Protein AF-A0A5B8NR93-F1 (afdb_monomer_l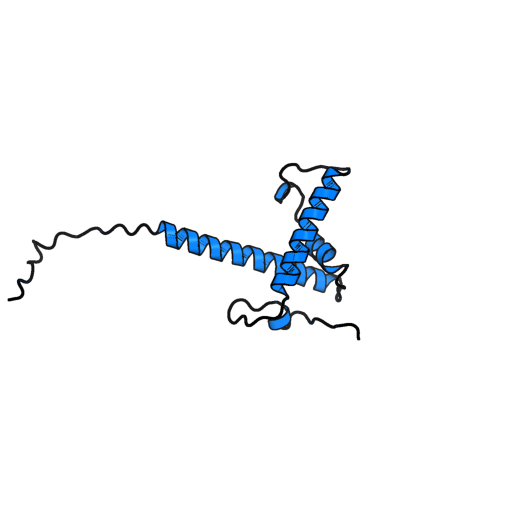ite)

Radius of gyration: 24.23 Å; chains: 1; bounding box: 68×40×63 Å

pLDDT: mean 89.3, std 13.23, range [39.0, 98.44]

Foldseek 3Di:
DDPDQDPVRPDPPPDDDPCVVVVVVVVVVVVVVVVQVLLLVLQLVLCVVVVDDDLVCRLVSSVVSSPDALVVPPPDDDPDDPRNVVSVVVNSVVSSVVVCVLPPDDDPPDPHGCVRVVSDDDDDDD

Secondary structure (DSSP, 8-state):
------TTT---------THHHHHHHHHHHHHHHHHHHHHHHHHHHHHHHS---HHHHHHHHHHHHT--GGGT-SS--SSHHHHHHHHHHHHHHHHHHHHHHHS----SSS--TTTTTS-------

Organism: NCBI:txid522448

Sequence (126 aa):
MNSKLSPQDATKVLSFTDNRQDASLQAGHFNDFVQTSFLRGGLNQALREKQTLTHSELAQAVVKQMGITQDHYAKQPAEYGAGKKRNERAFRDLIEYRLYEDLRRGWRIMQPNLEQCGLLSIVYEG

Structure (mmCIF, N/CA/C/O backbone):
data_AF-A0A5B8NR93-F1
#
_entry.id   AF-A0A5B8NR93-F1
#
loop_
_atom_site.group_PDB
_atom_site.id
_atom_site.type_symbol
_atom_site.label_atom_id
_atom_site.label_alt_id
_atom_site.label_comp_id
_atom_site.label_asym_id
_atom_site.label_entity_id
_atom_site.label_seq_id
_atom_site.pdbx_PDB_ins_code
_atom_site.Cartn_x
_atom_site.Cartn_y
_atom_site.Cartn_z
_atom_site.occupancy
_atom_site.B_iso_or_equiv
_atom_site.auth_seq_id
_atom_site.auth_comp_id
_atom_site.auth_asym_id
_atom_site.auth_atom_id
_atom_site.pdbx_PDB_model_num
ATOM 1 N N . MET A 1 1 ? 39.518 -18.397 -47.712 1.00 39.00 1 MET A N 1
ATOM 2 C CA . MET A 1 1 ? 40.769 -17.954 -47.060 1.00 39.00 1 MET A CA 1
ATOM 3 C C . MET A 1 1 ? 40.405 -16.896 -46.036 1.00 39.00 1 MET A C 1
ATOM 5 O O . MET A 1 1 ? 39.997 -15.811 -46.419 1.00 39.00 1 MET A O 1
ATOM 9 N N . ASN A 1 2 ? 40.464 -17.251 -44.751 1.00 45.34 2 ASN A N 1
ATOM 10 C CA . ASN A 1 2 ? 40.194 -16.337 -43.643 1.00 45.34 2 ASN A CA 1
ATOM 11 C C . ASN A 1 2 ? 41.368 -15.364 -43.506 1.00 45.34 2 ASN A C 1
ATOM 13 O O . ASN A 1 2 ? 42.414 -15.743 -42.976 1.00 45.34 2 ASN A O 1
ATOM 17 N N . SER A 1 3 ? 41.213 -14.128 -43.979 1.00 50.31 3 SER A N 1
ATOM 18 C CA . SER A 1 3 ? 42.155 -13.059 -43.660 1.00 50.31 3 SER A CA 1
ATOM 19 C C . SER A 1 3 ? 41.963 -12.677 -42.193 1.00 50.31 3 SER A C 1
ATOM 21 O O . SER A 1 3 ? 41.057 -11.920 -41.843 1.00 50.31 3 SER A O 1
ATOM 23 N N . LYS A 1 4 ? 42.789 -13.255 -41.315 1.00 57.91 4 LYS A N 1
ATOM 24 C CA . LYS A 1 4 ? 42.953 -12.768 -39.945 1.00 57.91 4 LYS A CA 1
ATOM 25 C C . LYS A 1 4 ? 43.401 -11.307 -40.031 1.00 57.91 4 LYS A C 1
ATOM 27 O O . LYS A 1 4 ? 44.491 -11.040 -40.529 1.00 57.91 4 LYS A O 1
ATOM 32 N N . LEU A 1 5 ? 42.548 -10.391 -39.576 1.00 59.28 5 LEU A N 1
ATOM 33 C CA . LEU A 1 5 ? 42.909 -8.992 -39.349 1.00 59.28 5 LEU A CA 1
ATOM 34 C C . LEU A 1 5 ? 44.141 -8.953 -38.435 1.00 59.28 5 LEU A C 1
ATOM 36 O O . LEU A 1 5 ? 44.179 -9.661 -37.422 1.00 59.28 5 LEU A O 1
ATOM 40 N N . SER A 1 6 ? 45.162 -8.179 -38.808 1.00 57.59 6 SER A N 1
ATOM 41 C CA . SER A 1 6 ? 46.325 -7.988 -37.945 1.00 57.59 6 SER A CA 1
ATOM 42 C C . SER A 1 6 ? 45.885 -7.230 -36.679 1.00 57.59 6 SER A C 1
ATOM 44 O O . SER A 1 6 ? 44.956 -6.423 -36.749 1.00 57.59 6 SER A O 1
ATOM 46 N N . PRO A 1 7 ? 46.518 -7.435 -35.507 1.00 59.12 7 PRO A N 1
ATOM 47 C CA . PRO A 1 7 ? 46.180 -6.687 -34.290 1.00 59.12 7 PRO A CA 1
ATOM 48 C C . PRO A 1 7 ? 46.287 -5.160 -34.446 1.00 59.12 7 PRO A C 1
ATOM 50 O O . PRO A 1 7 ? 45.735 -4.427 -33.633 1.00 59.12 7 PRO A O 1
ATOM 53 N N . GLN A 1 8 ? 46.995 -4.695 -35.482 1.00 61.69 8 GLN A N 1
ATOM 54 C CA . GLN A 1 8 ? 47.181 -3.284 -35.817 1.00 61.69 8 GLN A CA 1
ATOM 55 C C . GLN A 1 8 ? 46.017 -2.728 -36.665 1.00 61.69 8 GLN A C 1
ATOM 57 O O . GLN A 1 8 ? 45.770 -1.527 -36.627 1.00 61.69 8 GLN A O 1
ATOM 62 N N . ASP A 1 9 ? 45.252 -3.599 -37.340 1.00 58.44 9 ASP A N 1
ATOM 63 C CA . ASP A 1 9 ? 44.087 -3.254 -38.177 1.00 58.44 9 ASP A CA 1
ATOM 64 C C . ASP A 1 9 ? 42.741 -3.484 -37.463 1.00 58.44 9 ASP A C 1
ATOM 66 O O . ASP A 1 9 ? 41.673 -3.181 -37.998 1.00 58.44 9 ASP A O 1
ATOM 70 N N . ALA A 1 10 ? 42.763 -4.028 -36.242 1.00 65.00 10 ALA A N 1
ATOM 71 C CA . ALA A 1 10 ? 41.576 -4.183 -35.412 1.00 65.00 10 ALA A CA 1
ATOM 72 C C . ALA A 1 10 ? 41.168 -2.822 -34.823 1.00 65.00 10 ALA A C 1
ATOM 74 O O . ALA A 1 10 ? 41.517 -2.472 -33.694 1.00 65.00 10 ALA A O 1
ATOM 75 N N . THR A 1 11 ? 40.416 -2.033 -35.593 1.00 64.69 11 THR A N 1
ATOM 76 C CA . THR A 1 11 ? 39.762 -0.824 -35.085 1.00 64.69 11 THR A CA 1
ATOM 77 C C . THR A 1 11 ? 38.876 -1.219 -33.901 1.00 64.69 11 THR A C 1
ATOM 79 O O . THR A 1 11 ? 37.932 -1.992 -34.063 1.00 64.69 11 THR A O 1
ATOM 82 N N . LYS A 1 12 ? 39.182 -0.729 -32.691 1.00 65.12 12 LYS A N 1
ATOM 83 C CA . LYS A 1 12 ? 38.315 -0.918 -31.519 1.00 65.12 12 LYS A CA 1
ATOM 84 C C . LYS A 1 12 ? 36.963 -0.275 -31.824 1.00 65.12 12 LYS A C 1
ATOM 86 O O . LYS A 1 12 ? 36.826 0.943 -31.751 1.00 65.12 12 LYS A O 1
ATOM 91 N N . VAL A 1 13 ? 35.974 -1.088 -32.181 1.00 67.62 13 VAL A N 1
ATOM 92 C CA . VAL A 1 13 ? 34.590 -0.637 -32.323 1.00 67.62 13 VAL A CA 1
ATOM 93 C C . VAL A 1 13 ? 34.066 -0.366 -30.917 1.00 67.62 13 VAL A C 1
ATOM 95 O O . VAL A 1 13 ? 33.787 -1.286 -30.150 1.00 67.62 13 VAL A O 1
ATOM 98 N N . LEU A 1 14 ? 33.993 0.912 -30.556 1.00 63.44 14 LEU A N 1
ATOM 99 C CA . LEU A 1 14 ? 33.378 1.365 -29.317 1.00 63.44 14 LEU A CA 1
ATOM 100 C C . LEU A 1 14 ? 31.858 1.342 -29.514 1.00 63.44 14 LEU A C 1
ATOM 102 O O . LEU A 1 14 ? 31.280 2.268 -30.077 1.00 63.44 14 LEU A O 1
ATOM 106 N N . SER A 1 15 ? 31.219 0.247 -29.108 1.00 65.94 15 SER A N 1
ATOM 107 C CA . SER A 1 15 ? 29.761 0.134 -29.122 1.00 65.94 15 SER A CA 1
ATOM 108 C C . SER A 1 15 ? 29.195 0.749 -27.846 1.00 65.94 15 SER A C 1
ATOM 110 O O . SER A 1 15 ? 29.388 0.209 -26.758 1.00 65.94 15 SER A O 1
ATOM 112 N N . PHE A 1 16 ? 28.487 1.868 -27.972 1.00 65.75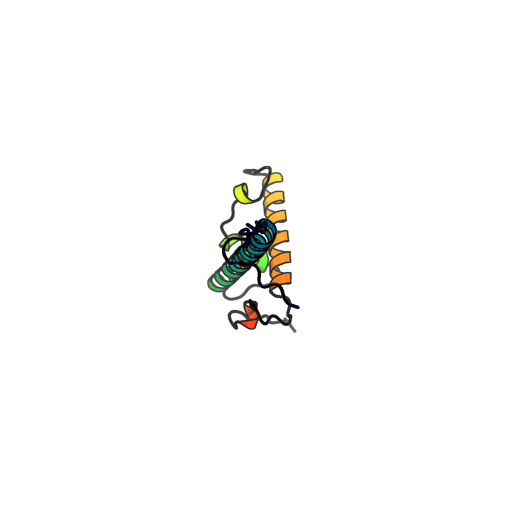 16 PHE A N 1
ATOM 113 C CA . PHE A 1 16 ? 27.680 2.417 -26.887 1.00 65.75 16 PHE A CA 1
ATOM 114 C C . PHE A 1 16 ? 26.317 1.727 -26.907 1.00 65.75 16 PHE A C 1
ATOM 116 O O . PHE A 1 16 ? 25.488 2.001 -27.771 1.00 65.75 16 PHE A O 1
ATOM 123 N N . THR A 1 17 ? 26.083 0.808 -25.975 1.00 65.81 17 THR A N 1
ATOM 124 C CA . THR A 1 17 ? 24.731 0.308 -25.717 1.00 65.81 17 THR A CA 1
ATOM 125 C C . THR A 1 17 ? 24.008 1.343 -24.860 1.00 65.81 17 THR A C 1
ATOM 127 O O . THR A 1 17 ? 24.454 1.631 -23.747 1.00 65.81 17 THR A O 1
ATOM 130 N N . ASP A 1 18 ? 22.920 1.926 -25.368 1.00 70.75 18 ASP A N 1
ATOM 131 C CA . ASP A 1 18 ? 22.050 2.791 -24.568 1.00 70.75 18 ASP A CA 1
ATOM 132 C C . ASP A 1 18 ? 21.340 1.938 -23.503 1.00 70.75 18 ASP A C 1
ATOM 134 O O . ASP A 1 18 ? 20.277 1.363 -23.729 1.00 70.75 18 ASP A O 1
ATOM 138 N N . ASN A 1 19 ? 21.961 1.846 -22.326 1.00 74.62 19 ASN A N 1
ATOM 139 C CA . ASN A 1 19 ? 21.476 1.083 -21.176 1.00 74.62 19 ASN A CA 1
ATOM 140 C C . ASN A 1 19 ? 20.254 1.743 -20.497 1.00 74.62 19 ASN A C 1
ATOM 142 O O . ASN A 1 19 ? 19.826 1.328 -19.420 1.00 74.62 19 ASN A O 1
ATOM 146 N N . ARG A 1 20 ? 19.694 2.817 -21.076 1.00 83.75 20 ARG A N 1
ATOM 147 C CA . ARG A 1 20 ? 18.576 3.568 -20.492 1.00 83.75 20 ARG A CA 1
ATOM 148 C C . ARG A 1 20 ? 17.280 2.767 -20.475 1.00 83.75 20 ARG A C 1
ATOM 150 O O . ARG A 1 20 ? 16.472 2.977 -19.572 1.00 83.75 20 ARG A O 1
ATOM 157 N N . GLN A 1 21 ? 17.065 1.865 -21.434 1.00 84.62 21 GLN A N 1
ATOM 158 C CA . GLN A 1 21 ? 15.871 1.011 -21.457 1.00 84.62 21 GLN A CA 1
ATOM 159 C C . GLN A 1 21 ? 15.891 -0.001 -20.310 1.00 84.62 21 GLN A C 1
ATOM 161 O O . GLN A 1 21 ? 14.936 -0.053 -19.535 1.00 84.62 21 GLN A O 1
ATOM 166 N N . ASP A 1 22 ? 17.006 -0.707 -20.136 1.00 88.50 22 ASP A N 1
ATOM 167 C CA . ASP A 1 22 ? 17.181 -1.654 -19.035 1.00 88.50 22 ASP A CA 1
ATOM 168 C C . ASP A 1 22 ? 17.152 -0.941 -17.681 1.00 88.50 22 ASP A C 1
ATOM 170 O O . ASP A 1 22 ? 16.468 -1.387 -16.764 1.00 88.50 22 ASP A O 1
ATOM 174 N N . ALA A 1 23 ? 17.798 0.224 -17.561 1.00 85.44 23 ALA A N 1
ATOM 175 C CA . ALA A 1 23 ? 17.723 1.037 -16.348 1.00 85.44 23 ALA A CA 1
ATOM 176 C C . ALA A 1 23 ? 16.282 1.472 -16.026 1.00 85.44 23 ALA A C 1
ATOM 178 O O . ALA A 1 23 ? 15.875 1.445 -14.865 1.00 85.44 23 ALA A O 1
ATOM 179 N N . SER A 1 24 ? 15.494 1.840 -17.042 1.00 90.12 24 SER A N 1
ATOM 180 C CA . SER A 1 24 ? 14.088 2.231 -16.863 1.00 90.12 24 SER A CA 1
ATOM 181 C C . SER A 1 24 ? 13.218 1.040 -16.450 1.00 90.12 24 SER A C 1
ATOM 183 O O . SER A 1 24 ? 12.360 1.186 -15.581 1.00 90.12 24 SER A O 1
ATOM 185 N N . LEU A 1 25 ? 13.467 -0.145 -17.021 1.00 90.31 25 LEU A N 1
ATOM 186 C CA . LEU A 1 25 ? 12.790 -1.387 -16.646 1.00 90.31 25 LEU A CA 1
ATOM 187 C C . LEU A 1 25 ? 13.121 -1.787 -15.201 1.00 90.31 25 LEU A C 1
ATOM 189 O O . LEU A 1 25 ? 12.219 -2.077 -14.417 1.00 90.31 25 LEU A O 1
ATOM 193 N N . GLN A 1 26 ? 14.400 -1.729 -14.820 1.00 92.38 26 GLN A N 1
ATOM 194 C CA . GLN A 1 26 ? 14.845 -2.014 -13.454 1.00 92.38 26 GLN A CA 1
ATOM 195 C C . GLN A 1 26 ? 14.273 -1.015 -12.442 1.00 92.38 26 GLN A C 1
ATOM 197 O O . GLN A 1 26 ? 13.833 -1.416 -11.366 1.00 92.38 26 GLN A O 1
ATOM 202 N N . ALA A 1 27 ? 14.210 0.273 -12.792 1.00 92.94 27 ALA A N 1
ATOM 203 C CA . ALA A 1 27 ? 13.559 1.281 -11.959 1.00 92.94 27 ALA A CA 1
ATOM 204 C C . ALA A 1 27 ? 12.058 0.995 -11.781 1.00 92.94 27 ALA A C 1
ATOM 206 O O . ALA A 1 27 ? 11.534 1.145 -10.678 1.00 92.94 27 ALA A O 1
ATOM 207 N N . GLY A 1 28 ? 11.379 0.533 -12.836 1.00 94.00 28 GLY A N 1
ATOM 208 C CA . GLY A 1 28 ? 9.995 0.060 -12.762 1.00 94.00 28 GLY A CA 1
ATOM 209 C C . GLY A 1 28 ? 9.836 -1.088 -11.766 1.00 94.00 28 GLY A C 1
ATOM 210 O O . GLY A 1 28 ? 9.078 -0.968 -10.807 1.00 94.00 28 GLY A O 1
ATOM 211 N N . HIS A 1 29 ? 10.632 -2.149 -11.918 1.00 92.38 29 HIS A N 1
ATOM 212 C CA . HIS A 1 29 ? 10.609 -3.297 -11.006 1.00 92.38 29 HIS A CA 1
ATOM 213 C C . HIS A 1 29 ? 10.902 -2.919 -9.552 1.00 92.38 29 HIS A C 1
ATOM 215 O O . HIS A 1 29 ? 10.268 -3.436 -8.631 1.00 92.38 29 HIS A O 1
ATOM 221 N N . PHE A 1 30 ? 11.846 -2.006 -9.332 1.00 93.62 30 PHE A N 1
ATOM 222 C CA . PHE A 1 30 ? 12.151 -1.513 -7.998 1.00 93.62 30 PHE A CA 1
ATOM 223 C C . PHE A 1 30 ? 10.970 -0.745 -7.390 1.00 93.62 30 PHE A C 1
ATOM 225 O O . PHE A 1 30 ? 10.610 -0.988 -6.238 1.00 93.62 30 PHE A O 1
ATOM 232 N N . ASN A 1 31 ? 10.324 0.133 -8.160 1.00 94.44 31 ASN A N 1
ATOM 233 C CA . ASN A 1 31 ? 9.148 0.869 -7.698 1.00 94.44 31 ASN A CA 1
ATOM 234 C C . ASN A 1 31 ? 7.990 -0.073 -7.349 1.00 94.44 31 ASN A C 1
ATOM 236 O O . ASN A 1 31 ? 7.376 0.091 -6.294 1.00 94.44 31 ASN A O 1
ATOM 240 N N . ASP A 1 32 ? 7.734 -1.086 -8.177 1.00 92.88 32 ASP A N 1
ATOM 241 C CA . ASP A 1 32 ? 6.700 -2.093 -7.917 1.00 92.88 32 ASP A CA 1
ATOM 242 C C . ASP A 1 32 ? 6.993 -2.880 -6.634 1.00 92.88 32 ASP A C 1
ATOM 244 O O . ASP A 1 32 ? 6.099 -3.115 -5.812 1.00 92.88 32 ASP A O 1
ATOM 248 N N . PHE A 1 33 ? 8.263 -3.238 -6.414 1.00 94.06 33 PHE A N 1
ATOM 249 C CA . PHE A 1 33 ? 8.700 -3.896 -5.188 1.00 94.06 33 PHE A CA 1
ATOM 250 C C . PHE A 1 33 ? 8.486 -3.014 -3.954 1.00 94.06 33 PHE A C 1
ATOM 252 O O . PHE A 1 33 ? 7.960 -3.498 -2.949 1.00 94.06 33 PHE A O 1
ATOM 259 N N . VAL A 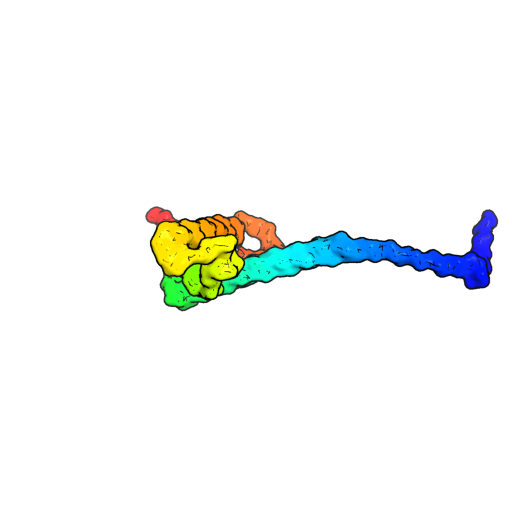1 34 ? 8.858 -1.732 -4.019 1.00 95.44 34 VAL A N 1
ATOM 260 C CA . VAL A 1 34 ? 8.666 -0.782 -2.914 1.00 95.44 34 VAL A CA 1
ATOM 261 C C . VAL A 1 34 ? 7.179 -0.613 -2.609 1.00 95.44 34 VAL A C 1
ATOM 263 O O . VAL A 1 34 ? 6.784 -0.730 -1.450 1.00 95.44 34 VAL A O 1
ATOM 266 N N . GLN A 1 35 ? 6.343 -0.409 -3.631 1.00 94.88 35 GLN A N 1
ATOM 267 C CA . GLN A 1 35 ? 4.896 -0.250 -3.462 1.00 94.88 35 GLN A CA 1
ATOM 268 C C . GLN A 1 35 ? 4.261 -1.493 -2.831 1.00 94.88 35 GLN A C 1
ATOM 270 O O . GLN A 1 35 ? 3.538 -1.384 -1.840 1.00 94.88 35 GLN A O 1
ATOM 275 N N . THR A 1 36 ? 4.576 -2.678 -3.356 1.00 95.50 36 THR A N 1
ATOM 276 C CA . THR A 1 36 ? 4.038 -3.950 -2.853 1.00 95.50 36 THR A CA 1
ATOM 277 C C . THR A 1 36 ? 4.503 -4.228 -1.425 1.00 95.50 36 THR A C 1
ATOM 279 O O . THR A 1 36 ? 3.704 -4.608 -0.567 1.00 95.50 36 THR A O 1
ATOM 282 N N . SER A 1 37 ? 5.785 -4.000 -1.132 1.00 95.94 37 SER A N 1
ATOM 283 C CA . SER A 1 37 ? 6.343 -4.197 0.210 1.00 95.94 37 SER A CA 1
ATOM 284 C C . SER A 1 37 ? 5.729 -3.236 1.222 1.00 95.94 37 SER A C 1
ATOM 286 O O . SER A 1 37 ? 5.417 -3.641 2.340 1.00 95.94 37 SER A O 1
ATOM 288 N N . PHE A 1 38 ? 5.503 -1.982 0.830 1.00 97.38 38 PHE A N 1
ATOM 289 C CA . PHE A 1 38 ? 4.888 -0.981 1.692 1.00 97.38 38 PHE A CA 1
ATOM 290 C C . PHE A 1 38 ? 3.413 -1.296 1.981 1.00 97.38 38 PHE A C 1
ATOM 292 O O . PHE A 1 38 ? 2.995 -1.263 3.139 1.00 97.38 38 PHE A O 1
ATOM 299 N N . LEU A 1 39 ? 2.648 -1.698 0.959 1.00 98.25 39 LEU A N 1
ATOM 300 C CA . LEU A 1 39 ? 1.259 -2.144 1.102 1.00 98.25 39 LEU A CA 1
ATOM 301 C C . LEU A 1 39 ? 1.144 -3.323 2.080 1.00 98.25 39 LEU A C 1
ATOM 303 O O . LEU A 1 39 ? 0.356 -3.289 3.028 1.00 98.25 39 LEU A O 1
ATOM 307 N N . ARG A 1 40 ? 1.974 -4.352 1.881 1.00 97.94 40 ARG A N 1
ATOM 308 C CA . ARG A 1 40 ? 2.009 -5.545 2.737 1.00 97.94 40 ARG A CA 1
ATOM 309 C C . ARG A 1 40 ? 2.502 -5.229 4.145 1.00 97.94 40 ARG A C 1
ATOM 311 O O . ARG A 1 40 ? 1.971 -5.774 5.107 1.00 97.94 40 ARG A O 1
ATOM 318 N N . GLY A 1 41 ? 3.474 -4.330 4.282 1.00 97.94 41 GLY A N 1
ATOM 319 C CA . GLY A 1 41 ? 3.934 -3.830 5.576 1.00 97.94 41 GLY A CA 1
ATOM 320 C C . GLY A 1 41 ? 2.797 -3.185 6.368 1.00 97.94 41 GLY A C 1
ATOM 321 O O . GLY A 1 41 ? 2.578 -3.551 7.522 1.00 97.94 41 GLY A O 1
ATOM 322 N N . GLY A 1 42 ? 2.021 -2.303 5.728 1.00 98.25 42 GLY A N 1
ATOM 323 C CA . GLY A 1 42 ? 0.836 -1.686 6.327 1.00 98.25 42 GLY A CA 1
ATOM 324 C C . GLY A 1 42 ? -0.226 -2.711 6.737 1.00 98.25 42 GLY A C 1
ATOM 325 O O . GLY A 1 42 ? -0.735 -2.650 7.856 1.00 98.25 42 GLY A O 1
ATOM 326 N N . LEU A 1 43 ? -0.511 -3.697 5.879 1.00 98.44 43 LEU A N 1
ATOM 327 C CA . LEU A 1 43 ? -1.446 -4.784 6.190 1.00 98.44 43 LEU A CA 1
ATOM 328 C C . LEU A 1 43 ? -0.992 -5.625 7.385 1.00 98.44 43 LEU A C 1
ATOM 330 O O . LEU A 1 43 ? -1.761 -5.851 8.318 1.00 98.44 43 LEU A O 1
ATOM 334 N N . ASN A 1 44 ? 0.267 -6.053 7.389 1.00 98.06 44 ASN A N 1
ATOM 335 C CA . ASN A 1 44 ? 0.828 -6.838 8.480 1.00 98.06 44 ASN A CA 1
ATOM 336 C C . ASN A 1 44 ? 0.801 -6.063 9.810 1.00 98.06 44 ASN A C 1
ATOM 338 O O . ASN A 1 44 ? 0.457 -6.633 10.841 1.00 98.06 44 ASN A O 1
ATOM 342 N N . GLN A 1 45 ? 1.105 -4.761 9.803 1.00 98.19 45 GLN A N 1
ATOM 343 C CA . GLN A 1 45 ? 1.011 -3.930 11.010 1.00 98.19 45 GLN A CA 1
ATOM 344 C C . GLN A 1 45 ? -0.438 -3.751 11.480 1.00 98.19 45 GLN A C 1
ATOM 346 O O . GLN A 1 45 ? -0.703 -3.836 12.678 1.00 98.19 45 GLN A O 1
ATOM 351 N N . ALA A 1 46 ? -1.388 -3.576 10.557 1.00 98.25 46 ALA A N 1
ATOM 352 C CA . ALA A 1 46 ? -2.807 -3.465 10.895 1.00 98.25 46 ALA A CA 1
ATOM 353 C C . ALA A 1 46 ? -3.340 -4.753 11.540 1.00 98.25 46 ALA A C 1
ATOM 355 O O . ALA A 1 46 ? -4.059 -4.697 12.538 1.00 98.25 46 ALA A O 1
ATOM 356 N N . LEU A 1 47 ? -2.933 -5.914 11.019 1.00 97.69 47 LEU A N 1
ATOM 357 C CA . LEU A 1 47 ? -3.257 -7.212 11.609 1.00 97.69 47 LEU A CA 1
ATOM 358 C C . LEU A 1 47 ? -2.568 -7.429 12.956 1.00 97.69 47 LEU A C 1
ATOM 360 O O . LEU A 1 47 ? -3.187 -7.969 13.863 1.00 97.69 47 LEU A O 1
ATOM 364 N N . ARG A 1 48 ? -1.329 -6.967 13.143 1.00 97.06 48 ARG A N 1
ATOM 365 C CA . ARG A 1 48 ? -0.668 -7.025 14.456 1.00 97.06 48 ARG A CA 1
ATOM 366 C C . ARG A 1 48 ? -1.407 -6.203 15.515 1.00 97.06 48 ARG A C 1
ATOM 368 O O . ARG A 1 48 ? -1.494 -6.651 16.654 1.00 97.06 48 ARG A O 1
ATOM 375 N N . GLU A 1 49 ? -1.962 -5.046 15.144 1.00 97.31 49 GLU A N 1
ATOM 376 C CA . GLU A 1 49 ? -2.754 -4.197 16.049 1.00 97.31 49 GLU A CA 1
ATOM 377 C C . GLU A 1 49 ? -4.125 -4.816 16.374 1.00 97.31 49 GLU A C 1
ATOM 379 O O . GLU A 1 49 ? -4.493 -4.897 17.543 1.00 97.31 49 GLU A O 1
ATOM 384 N N . LYS A 1 50 ? -4.889 -5.251 15.361 1.00 96.06 50 LYS A N 1
ATOM 385 C CA . LYS A 1 50 ? -6.290 -5.681 15.538 1.00 96.06 50 LYS A CA 1
ATOM 386 C C . LYS A 1 50 ? -6.510 -7.191 15.654 1.00 96.06 50 LYS A C 1
ATOM 388 O O . LYS A 1 50 ? -7.605 -7.598 16.024 1.00 96.06 50 LYS A O 1
ATOM 393 N N . GLN A 1 51 ? -5.511 -8.014 15.338 1.00 95.00 51 GLN A N 1
ATOM 394 C CA . GLN A 1 51 ? -5.545 -9.487 15.229 1.00 95.00 51 GLN A CA 1
ATOM 395 C C . GLN A 1 51 ? -6.484 -10.046 14.150 1.00 95.00 51 GLN A C 1
ATOM 397 O O . GLN A 1 51 ? -6.167 -11.038 13.501 1.00 95.00 51 GLN A O 1
ATOM 402 N N . THR A 1 52 ? -7.633 -9.421 13.920 1.00 96.44 52 THR A N 1
ATOM 403 C CA . THR A 1 52 ? -8.600 -9.787 12.886 1.00 96.44 52 THR A CA 1
ATOM 404 C C . THR A 1 52 ? -9.130 -8.520 12.228 1.00 96.44 52 THR A C 1
ATOM 406 O O . THR A 1 52 ? -9.329 -7.499 12.884 1.00 96.44 52 THR A O 1
ATOM 409 N N . LEU A 1 53 ? -9.322 -8.575 10.912 1.00 96.56 53 LEU A N 1
ATOM 410 C CA . LEU A 1 53 ? -9.881 -7.486 10.120 1.00 96.56 53 LEU A CA 1
ATOM 411 C C . LEU A 1 53 ? -11.012 -8.031 9.263 1.00 96.56 53 LEU A C 1
ATOM 413 O O . LEU A 1 53 ? -10.829 -9.006 8.536 1.00 96.56 53 LEU A O 1
ATOM 417 N N . THR A 1 54 ? -12.159 -7.369 9.320 1.00 95.56 54 THR A N 1
ATOM 418 C CA . THR A 1 54 ? -13.248 -7.604 8.371 1.00 95.56 54 THR A CA 1
ATOM 419 C C . THR A 1 54 ? -13.004 -6.834 7.070 1.00 95.56 54 THR A C 1
ATOM 421 O O . THR A 1 54 ? -12.196 -5.900 7.025 1.00 95.56 54 THR A O 1
ATOM 424 N N . HIS A 1 55 ? -13.727 -7.186 6.001 1.00 91.50 55 HIS A N 1
ATOM 425 C CA . HIS A 1 55 ? -13.617 -6.493 4.710 1.00 91.50 55 HIS A CA 1
ATOM 426 C C . HIS A 1 55 ? -13.891 -4.980 4.829 1.00 91.50 55 HIS A C 1
ATOM 428 O O . HIS A 1 55 ? -13.228 -4.179 4.178 1.00 91.50 55 HIS A O 1
ATOM 434 N N . SER A 1 56 ? -14.822 -4.579 5.702 1.00 94.12 56 SER A N 1
ATOM 435 C CA . SER A 1 56 ? -15.217 -3.179 5.891 1.00 94.12 56 SER A CA 1
ATOM 436 C C . SER A 1 56 ? -14.180 -2.361 6.669 1.00 94.12 56 SER A C 1
ATOM 438 O O . SER A 1 56 ? -14.114 -1.139 6.530 1.00 94.12 56 SER A O 1
ATOM 440 N N . GLU A 1 57 ? -13.339 -3.016 7.470 1.00 96.38 57 GLU A N 1
ATOM 441 C CA . GLU A 1 57 ? -12.300 -2.364 8.270 1.00 96.38 57 GLU A CA 1
ATOM 442 C C . GLU A 1 57 ? -10.927 -2.366 7.599 1.00 96.38 57 GLU A C 1
ATOM 444 O O . GLU A 1 57 ? -10.095 -1.509 7.916 1.00 96.38 57 GLU A O 1
ATOM 449 N N . LEU A 1 58 ? -10.691 -3.326 6.700 1.00 97.00 58 LEU A N 1
ATOM 450 C CA . LEU A 1 58 ? -9.395 -3.644 6.107 1.00 97.00 58 LEU A CA 1
ATOM 451 C C . LEU A 1 58 ? -8.671 -2.393 5.601 1.00 97.00 58 LEU A C 1
ATOM 453 O O . LEU A 1 58 ? -7.621 -2.024 6.127 1.00 97.00 58 LEU A O 1
ATOM 457 N N . ALA A 1 59 ? -9.251 -1.697 4.622 1.00 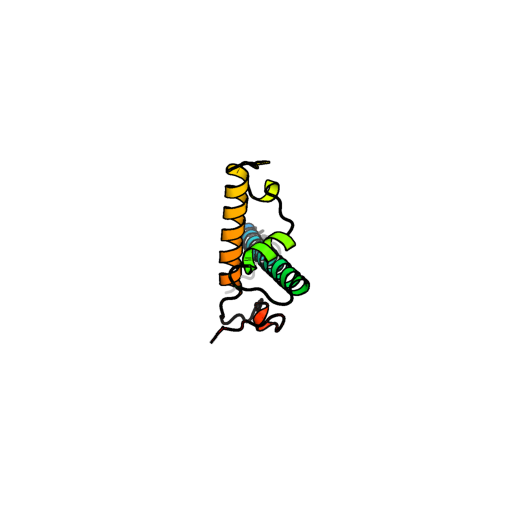97.69 59 ALA A N 1
ATOM 458 C CA . ALA A 1 59 ? -8.595 -0.564 3.977 1.00 97.69 59 ALA A CA 1
ATOM 459 C C . ALA A 1 59 ? -8.310 0.584 4.958 1.00 97.69 59 ALA A C 1
ATOM 461 O O . ALA A 1 59 ? -7.221 1.157 4.955 1.00 97.69 59 ALA A O 1
ATOM 462 N N . GLN A 1 60 ? -9.262 0.897 5.842 1.00 97.44 60 GLN A N 1
ATOM 463 C CA . GLN A 1 60 ? -9.108 1.976 6.817 1.00 97.44 60 GLN A CA 1
ATOM 464 C C . GLN A 1 60 ? -8.010 1.669 7.847 1.00 97.44 60 GLN A C 1
ATOM 466 O O . GLN A 1 60 ? -7.254 2.570 8.218 1.00 97.44 60 GLN A O 1
ATOM 471 N N . ALA A 1 61 ? -7.906 0.416 8.301 1.00 98.19 61 ALA A N 1
ATOM 472 C CA . ALA A 1 61 ? -6.870 -0.014 9.235 1.00 98.19 61 ALA A CA 1
ATOM 473 C C . ALA A 1 61 ? -5.477 0.011 8.587 1.00 98.19 61 ALA A C 1
ATOM 475 O O . ALA A 1 61 ? -4.530 0.503 9.199 1.00 98.19 61 ALA A O 1
ATOM 476 N N . VAL A 1 62 ? -5.359 -0.437 7.332 1.00 98.44 62 VAL A N 1
ATOM 477 C CA . VAL A 1 62 ? -4.091 -0.385 6.589 1.00 98.44 62 VAL A CA 1
ATOM 478 C C . VAL A 1 62 ? -3.647 1.054 6.342 1.00 98.44 62 VAL A C 1
ATOM 480 O O . VAL A 1 62 ? -2.514 1.398 6.667 1.00 98.44 62 VAL A O 1
ATOM 483 N N . VAL A 1 63 ? -4.533 1.926 5.846 1.00 98.00 63 VAL A N 1
ATOM 484 C CA . VAL A 1 63 ? -4.208 3.345 5.603 1.00 98.00 63 VAL A CA 1
ATOM 485 C C . VAL A 1 63 ? -3.717 4.036 6.877 1.00 98.00 63 VAL A C 1
ATOM 487 O O . VAL A 1 63 ? -2.748 4.793 6.823 1.00 98.00 63 VAL A O 1
ATOM 490 N N . LYS A 1 64 ? -4.332 3.743 8.034 1.00 97.81 64 LYS A N 1
ATOM 491 C CA . LYS A 1 64 ? -3.879 4.260 9.336 1.00 97.81 64 LYS A CA 1
ATOM 492 C C . LYS A 1 64 ? -2.425 3.863 9.622 1.00 97.81 64 LYS A C 1
ATOM 494 O O . LYS A 1 64 ? -1.644 4.708 10.046 1.00 97.81 64 LYS A O 1
ATOM 499 N N . GLN A 1 65 ? -2.062 2.605 9.371 1.00 98.31 65 GLN A N 1
ATOM 500 C CA . GLN A 1 65 ? -0.716 2.079 9.623 1.00 98.31 65 GLN A CA 1
ATOM 501 C C . GLN A 1 65 ? 0.327 2.535 8.596 1.00 98.31 65 GLN A C 1
ATOM 503 O O . GLN A 1 65 ? 1.511 2.593 8.913 1.00 98.31 65 GLN A O 1
ATOM 508 N N . MET A 1 66 ? -0.093 2.903 7.382 1.00 97.56 66 MET A N 1
ATOM 509 C CA . MET A 1 66 ? 0.802 3.471 6.368 1.00 97.56 66 MET A CA 1
ATOM 510 C C . MET A 1 66 ? 1.312 4.869 6.750 1.00 97.56 66 MET A C 1
ATOM 512 O O . MET A 1 66 ? 2.355 5.281 6.256 1.00 97.56 66 MET A O 1
ATOM 516 N N . GLY A 1 67 ? 0.597 5.614 7.602 1.00 96.00 67 GLY A N 1
ATOM 517 C CA . GLY A 1 67 ? 1.049 6.927 8.083 1.00 96.00 67 GLY A CA 1
ATOM 518 C C . GLY A 1 67 ? 1.195 7.993 6.988 1.00 96.00 67 GLY A C 1
ATOM 519 O O . GLY A 1 67 ? 1.911 8.972 7.180 1.00 96.00 67 GLY A O 1
ATOM 520 N N . ILE A 1 68 ? 0.538 7.813 5.838 1.00 95.56 68 ILE A N 1
ATOM 521 C CA . ILE A 1 68 ? 0.617 8.738 4.704 1.00 95.56 68 ILE A CA 1
ATOM 522 C C . ILE A 1 68 ? -0.427 9.851 4.861 1.00 95.56 68 ILE A C 1
ATOM 524 O O . ILE A 1 68 ? -1.632 9.593 4.906 1.00 95.56 68 ILE A O 1
ATOM 528 N N . THR A 1 69 ? 0.034 11.101 4.885 1.00 95.00 69 THR A N 1
ATOM 529 C CA . THR A 1 69 ? -0.828 12.293 4.876 1.00 95.00 69 THR A CA 1
ATOM 530 C C . THR A 1 69 ? -1.183 12.734 3.454 1.00 95.00 69 THR A C 1
ATOM 532 O O . THR A 1 69 ? -0.573 12.306 2.472 1.00 95.00 69 THR A O 1
ATOM 535 N N . GLN A 1 70 ? -2.181 13.616 3.332 1.00 96.06 70 GLN A N 1
ATOM 536 C CA . GLN A 1 70 ? -2.654 14.105 2.030 1.00 96.06 70 GLN A CA 1
ATOM 537 C C . GLN A 1 70 ? -1.561 14.797 1.217 1.00 96.06 70 GLN A C 1
ATOM 539 O O . GLN A 1 70 ? -1.616 14.759 -0.006 1.00 96.06 70 GLN A O 1
ATOM 544 N N . ASP A 1 71 ? -0.555 15.372 1.872 1.00 96.06 71 ASP A N 1
ATOM 545 C CA . ASP A 1 71 ? 0.556 16.076 1.222 1.00 96.06 71 ASP A CA 1
ATOM 546 C C . ASP A 1 71 ? 1.374 15.170 0.292 1.00 96.06 71 ASP A C 1
ATOM 548 O O . ASP A 1 71 ? 2.021 15.646 -0.636 1.00 96.06 71 ASP A O 1
ATOM 552 N N . HIS A 1 72 ? 1.310 13.854 0.504 1.00 94.94 72 HIS A N 1
ATOM 553 C CA . HIS A 1 72 ? 2.030 12.874 -0.303 1.00 94.94 72 HIS A CA 1
ATOM 554 C C . HIS A 1 72 ? 1.273 12.408 -1.551 1.00 94.94 72 HIS A C 1
ATOM 556 O O . HIS A 1 72 ? 1.904 11.919 -2.485 1.00 94.94 72 HIS A O 1
ATOM 562 N N . TYR A 1 73 ? -0.061 12.507 -1.577 1.00 94.75 73 TYR A N 1
ATOM 563 C CA . TYR A 1 73 ? -0.872 11.920 -2.656 1.00 94.75 73 TYR A CA 1
ATOM 564 C C . TYR A 1 73 ? -1.887 12.876 -3.283 1.00 94.75 73 TYR A C 1
ATOM 566 O O . TYR A 1 73 ? -2.342 12.648 -4.405 1.00 94.75 73 TYR A O 1
ATOM 574 N N . ALA A 1 74 ? -2.282 13.938 -2.586 1.00 96.69 74 ALA A N 1
ATOM 575 C CA . ALA A 1 74 ? -3.267 14.882 -3.075 1.00 96.69 74 ALA A CA 1
ATOM 576 C C . ALA A 1 74 ? -2.574 16.042 -3.790 1.00 96.69 74 ALA A C 1
ATOM 578 O O . ALA A 1 74 ? -1.763 16.756 -3.213 1.00 96.69 74 ALA A O 1
ATOM 579 N N . LYS A 1 75 ? -2.979 16.307 -5.037 1.00 95.88 75 LYS A N 1
ATOM 580 C CA . LYS A 1 75 ? -2.531 17.499 -5.778 1.00 95.88 75 LYS A CA 1
ATOM 581 C C . LYS A 1 75 ? -2.903 18.808 -5.066 1.00 95.88 75 LYS A C 1
ATOM 583 O O . LYS A 1 75 ? -2.203 19.804 -5.194 1.00 95.88 75 LYS A O 1
ATOM 588 N N . GLN A 1 76 ? -4.038 18.813 -4.369 1.00 96.25 76 GLN A N 1
ATOM 589 C CA . GLN A 1 76 ? -4.532 19.934 -3.572 1.00 96.25 76 GLN A CA 1
ATOM 590 C C . GLN A 1 76 ? -4.919 19.403 -2.184 1.00 96.25 76 GLN A C 1
ATOM 592 O O . GLN A 1 76 ? -6.051 18.929 -2.008 1.00 96.25 76 GLN A O 1
ATOM 597 N N . PRO A 1 77 ? -3.980 19.414 -1.219 1.00 96.81 77 PRO A N 1
ATOM 598 C CA . PRO A 1 77 ? -4.268 19.081 0.170 1.00 96.81 77 PRO A CA 1
ATOM 599 C C . PRO A 1 77 ? -5.319 20.030 0.748 1.00 96.81 77 PRO A C 1
ATOM 601 O O . PRO A 1 77 ? -5.393 21.203 0.380 1.00 96.81 77 PRO A O 1
ATOM 604 N N . ALA A 1 78 ? -6.155 19.515 1.644 1.00 96.31 78 ALA A N 1
ATOM 605 C CA . ALA A 1 78 ? -7.168 20.305 2.328 1.00 96.31 78 ALA A CA 1
ATOM 606 C C . ALA A 1 78 ? -7.176 19.954 3.814 1.00 96.31 78 ALA A C 1
ATOM 608 O O . ALA A 1 78 ? -7.218 18.784 4.190 1.00 96.31 78 ALA A O 1
ATOM 609 N N . GLU A 1 79 ? -7.175 20.976 4.664 1.00 93.44 79 GLU A N 1
ATOM 610 C CA . GLU A 1 79 ? -7.097 20.798 6.115 1.00 93.44 79 GLU A CA 1
ATOM 611 C C . GLU A 1 79 ? -8.423 20.307 6.723 1.00 93.44 79 GLU A C 1
ATOM 613 O O . GLU A 1 79 ? -8.430 19.521 7.677 1.00 93.44 79 GLU A O 1
ATOM 618 N N . TYR A 1 80 ? -9.557 20.715 6.140 1.00 93.56 80 TYR A N 1
ATOM 619 C CA . TYR A 1 80 ? -10.903 20.361 6.594 1.00 93.56 80 TYR A CA 1
ATOM 620 C C . TYR A 1 80 ? -11.934 20.334 5.451 1.00 93.56 80 TYR A C 1
ATOM 622 O O . TYR A 1 80 ? -11.661 20.661 4.294 1.00 93.56 80 TYR A O 1
ATOM 630 N N . GLY A 1 81 ? -13.154 19.903 5.782 1.00 95.56 81 GLY A N 1
ATOM 631 C CA . GLY A 1 81 ? -14.304 19.937 4.879 1.00 95.56 81 GLY A CA 1
ATOM 632 C C . GLY A 1 81 ? -14.338 18.821 3.828 1.00 95.56 81 GLY A C 1
ATOM 633 O O . GLY A 1 81 ? -13.721 17.763 3.966 1.00 95.56 81 GLY A O 1
ATOM 634 N N . ALA A 1 82 ? -15.129 19.043 2.775 1.00 96.25 82 ALA A N 1
ATOM 635 C CA . ALA A 1 82 ? -15.391 18.042 1.738 1.00 96.25 82 ALA A CA 1
ATOM 636 C C . ALA A 1 82 ? -14.140 17.678 0.919 1.00 96.25 82 ALA A C 1
ATOM 638 O O . ALA A 1 82 ? -13.999 16.526 0.513 1.00 96.25 82 ALA A O 1
ATOM 639 N N . GLY A 1 83 ? -13.218 18.628 0.717 1.00 96.69 83 GLY A N 1
ATOM 640 C CA . GLY A 1 83 ? -11.953 18.390 0.016 1.00 96.69 83 GLY A CA 1
ATOM 641 C C . GLY A 1 83 ? -11.099 17.336 0.717 1.00 96.69 83 GLY A C 1
ATOM 642 O O . GLY A 1 83 ? -10.709 16.353 0.089 1.00 96.69 83 GLY A O 1
ATOM 643 N N . LYS A 1 84 ? -10.919 17.479 2.038 1.00 96.19 84 LYS A N 1
ATOM 644 C CA . LYS A 1 84 ? -10.177 16.518 2.862 1.00 96.19 84 LYS A CA 1
ATOM 645 C C . LYS A 1 84 ? -10.784 15.121 2.774 1.00 96.19 84 LYS A C 1
ATOM 647 O O . LYS A 1 84 ? -10.089 14.170 2.431 1.00 96.19 84 LYS A O 1
ATOM 652 N N . LYS A 1 85 ? -12.099 15.021 3.000 1.00 96.62 85 LYS A N 1
ATOM 653 C CA . LYS A 1 85 ? -12.834 13.747 2.954 1.00 96.62 85 LYS A CA 1
ATOM 654 C C . LYS A 1 85 ? -12.749 13.075 1.585 1.00 96.62 85 LYS A C 1
ATOM 656 O O . LYS A 1 85 ? -12.669 11.853 1.515 1.00 96.62 85 LYS A O 1
ATOM 661 N N . ARG A 1 86 ? -12.785 13.853 0.499 1.00 97.50 86 ARG A N 1
ATOM 662 C CA . ARG A 1 86 ? -12.653 13.338 -0.870 1.00 97.50 86 ARG A CA 1
ATOM 663 C C . ARG A 1 86 ? -11.258 12.768 -1.116 1.00 97.50 86 ARG A C 1
ATOM 665 O O . ARG A 1 86 ? -11.161 11.678 -1.665 1.00 97.50 86 ARG A O 1
ATOM 672 N N . ASN A 1 87 ? -10.211 13.479 -0.700 1.00 97.88 87 ASN A N 1
ATOM 673 C CA . ASN A 1 87 ? -8.826 13.033 -0.844 1.00 97.88 87 ASN A CA 1
ATOM 674 C C . ASN A 1 87 ? -8.578 11.732 -0.054 1.00 97.88 87 ASN A C 1
ATOM 676 O O . ASN A 1 87 ? -8.120 10.748 -0.628 1.00 97.88 87 ASN A O 1
ATOM 680 N N . GLU A 1 88 ? -8.962 11.699 1.227 1.00 96.88 88 GLU A N 1
ATOM 681 C CA . GLU A 1 88 ? -8.851 10.509 2.088 1.00 96.88 88 GLU A CA 1
ATOM 682 C C . GLU A 1 88 ? -9.621 9.313 1.534 1.00 96.88 88 GLU A C 1
ATOM 684 O O . GLU A 1 88 ? -9.103 8.198 1.520 1.00 96.88 88 GLU A O 1
ATOM 689 N N . ARG A 1 89 ? -10.848 9.543 1.049 1.00 97.44 89 ARG A N 1
ATOM 690 C CA . ARG A 1 89 ? -11.655 8.503 0.410 1.00 97.44 89 ARG A CA 1
ATOM 691 C C . ARG A 1 89 ? -10.956 7.951 -0.827 1.00 97.44 89 ARG A C 1
ATOM 693 O O . ARG A 1 89 ? -10.768 6.750 -0.904 1.00 97.44 89 ARG A O 1
ATOM 700 N N . ALA A 1 90 ? -10.519 8.814 -1.743 1.00 97.94 90 ALA A N 1
ATOM 701 C CA . ALA A 1 90 ? -9.855 8.378 -2.970 1.00 97.94 90 ALA A CA 1
ATOM 702 C C . ALA A 1 90 ? -8.591 7.551 -2.685 1.00 97.94 90 ALA A C 1
ATOM 704 O O . ALA A 1 90 ? -8.364 6.531 -3.332 1.00 97.94 90 ALA A O 1
ATOM 705 N N . PHE A 1 91 ? -7.789 7.961 -1.698 1.00 97.88 91 PHE A N 1
ATOM 706 C CA . PHE A 1 91 ? -6.610 7.198 -1.297 1.00 97.88 91 PHE A CA 1
ATOM 707 C C . PHE A 1 91 ? -6.988 5.851 -0.678 1.00 97.88 91 PHE A C 1
ATOM 709 O O . PHE A 1 91 ? -6.436 4.825 -1.064 1.00 97.88 91 PHE A O 1
ATOM 716 N N . ARG A 1 92 ? -7.963 5.826 0.235 1.00 97.94 92 ARG A N 1
ATOM 717 C CA . ARG A 1 92 ? -8.433 4.579 0.842 1.00 97.94 92 ARG A CA 1
ATOM 718 C C . ARG A 1 92 ? -8.991 3.609 -0.196 1.00 97.94 92 ARG A C 1
ATOM 720 O O . ARG A 1 92 ? -8.633 2.440 -0.143 1.00 97.94 92 ARG A O 1
ATOM 727 N N . ASP A 1 93 ? -9.805 4.084 -1.131 1.00 98.12 93 ASP A N 1
ATOM 728 C CA . ASP A 1 93 ? -10.413 3.251 -2.172 1.00 98.12 93 ASP A CA 1
ATOM 729 C C . ASP A 1 93 ? -9.325 2.667 -3.108 1.00 98.12 93 ASP A C 1
ATOM 731 O O . ASP A 1 93 ? -9.394 1.506 -3.513 1.00 98.12 93 ASP A O 1
ATOM 735 N N . LEU A 1 94 ? -8.257 3.429 -3.388 1.00 97.81 94 LEU A N 1
ATOM 736 C CA . LEU A 1 94 ? -7.077 2.924 -4.101 1.00 97.81 94 LEU A CA 1
ATOM 737 C C . LEU A 1 94 ? -6.355 1.819 -3.313 1.00 97.81 94 LEU A C 1
ATOM 739 O O . LEU A 1 94 ? -6.001 0.789 -3.889 1.00 97.81 94 LEU A O 1
ATOM 743 N N . ILE A 1 95 ? -6.119 2.025 -2.014 1.00 98.19 95 ILE A N 1
ATOM 744 C CA . ILE A 1 95 ? -5.469 1.024 -1.158 1.00 98.19 95 ILE A CA 1
ATOM 745 C C . ILE A 1 95 ? -6.331 -0.231 -1.040 1.00 98.19 95 ILE A C 1
ATOM 747 O O . ILE A 1 95 ? -5.801 -1.333 -1.136 1.00 98.19 95 ILE A O 1
ATOM 751 N N . GLU A 1 96 ? -7.647 -0.084 -0.909 1.00 98.25 96 GLU A N 1
ATOM 752 C CA . GLU A 1 96 ? -8.590 -1.200 -0.898 1.00 98.25 96 GLU A CA 1
ATOM 753 C C . GLU A 1 96 ? -8.468 -2.055 -2.166 1.00 98.25 96 GLU A C 1
ATOM 755 O O . GLU A 1 96 ? -8.245 -3.263 -2.079 1.00 98.25 96 GLU A O 1
ATOM 760 N N . TYR A 1 97 ? -8.520 -1.423 -3.343 1.00 97.88 97 TYR A N 1
ATOM 761 C CA . TYR A 1 97 ? -8.336 -2.113 -4.619 1.00 97.88 97 TYR A CA 1
ATOM 762 C C . TYR A 1 97 ? -7.001 -2.872 -4.673 1.00 97.88 97 TYR A C 1
ATOM 764 O O . TYR A 1 97 ? -6.967 -4.053 -5.024 1.00 97.88 97 TYR A O 1
ATOM 772 N N . ARG A 1 98 ? -5.898 -2.215 -4.288 1.00 97.50 98 ARG A N 1
ATOM 773 C CA . ARG A 1 98 ? -4.559 -2.823 -4.309 1.00 97.50 98 ARG A CA 1
ATOM 774 C C . ARG A 1 98 ? -4.422 -3.979 -3.323 1.00 97.50 98 ARG A C 1
ATOM 776 O O . ARG A 1 98 ? -3.765 -4.964 -3.648 1.00 97.50 98 ARG A O 1
ATOM 783 N N . LEU A 1 99 ? -5.044 -3.891 -2.147 1.00 97.75 99 LEU A N 1
ATOM 784 C CA . LEU A 1 99 ? -5.065 -4.984 -1.174 1.00 97.75 99 LEU A CA 1
ATOM 785 C C . LEU A 1 99 ? -5.778 -6.207 -1.744 1.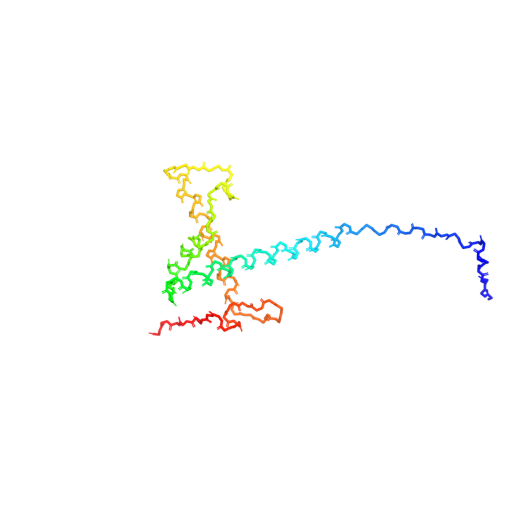00 97.75 99 LEU A C 1
ATOM 787 O O . LEU A 1 99 ? -5.236 -7.305 -1.667 1.00 97.75 99 LEU A O 1
ATOM 791 N N . TYR A 1 100 ? -6.949 -6.034 -2.360 1.00 95.94 100 TYR A N 1
ATOM 792 C CA . TYR A 1 100 ? -7.654 -7.157 -2.978 1.00 95.94 100 TYR A CA 1
ATOM 793 C C . TYR A 1 100 ? -6.889 -7.743 -4.166 1.00 95.94 100 TYR A C 1
ATOM 795 O O . TYR A 1 100 ? -6.830 -8.963 -4.308 1.00 95.94 100 TYR A O 1
ATOM 803 N N . GLU A 1 101 ? -6.262 -6.907 -4.995 1.00 95.44 101 GLU A N 1
ATOM 804 C CA . GLU A 1 101 ? -5.399 -7.368 -6.086 1.00 95.44 101 GLU A CA 1
ATOM 805 C C . GLU A 1 101 ? -4.210 -8.196 -5.558 1.00 95.44 101 GLU A C 1
ATOM 807 O O . GLU A 1 101 ? -3.917 -9.275 -6.086 1.00 95.44 101 GLU A O 1
ATOM 812 N N . ASP A 1 102 ? -3.553 -7.742 -4.485 1.00 95.81 102 ASP A N 1
ATOM 813 C CA . ASP A 1 102 ? -2.420 -8.448 -3.883 1.00 95.81 102 ASP A CA 1
ATOM 814 C C . ASP A 1 102 ? -2.838 -9.744 -3.170 1.00 95.81 102 ASP A C 1
ATOM 816 O O . ASP A 1 102 ? -2.179 -10.774 -3.324 1.00 95.81 102 ASP A O 1
ATOM 820 N N . LEU A 1 103 ? -3.948 -9.727 -2.433 1.00 94.12 103 LEU A N 1
ATOM 821 C CA . LEU A 1 103 ? -4.452 -10.890 -1.701 1.00 94.12 103 LEU A CA 1
ATOM 822 C C . LEU A 1 103 ? -5.136 -11.917 -2.605 1.00 94.12 103 LEU A C 1
ATOM 824 O O . LEU A 1 103 ? -5.273 -13.073 -2.210 1.00 94.12 103 LEU A O 1
ATOM 828 N N . ARG A 1 104 ? -5.522 -11.544 -3.831 1.00 91.88 104 ARG A N 1
ATOM 829 C CA . ARG A 1 104 ? -6.122 -12.482 -4.781 1.00 91.88 104 ARG A CA 1
ATOM 830 C C . ARG A 1 104 ? -5.205 -13.684 -4.990 1.00 91.88 104 ARG A C 1
ATOM 832 O O . ARG A 1 104 ? -4.067 -13.551 -5.454 1.00 91.88 104 ARG A O 1
ATOM 839 N N . ARG A 1 105 ? -5.750 -14.872 -4.718 1.00 86.06 105 ARG A N 1
ATOM 840 C CA . ARG A 1 105 ? -5.072 -16.147 -4.946 1.00 86.06 105 ARG A CA 1
ATOM 841 C C . ARG A 1 105 ? -4.611 -16.241 -6.400 1.00 86.06 105 ARG A C 1
ATOM 843 O O . ARG A 1 105 ? -5.391 -16.066 -7.334 1.00 86.06 105 ARG A O 1
ATOM 850 N N . GLY A 1 106 ? -3.333 -16.533 -6.585 1.00 85.06 106 GLY A N 1
ATOM 851 C CA . GLY A 1 106 ? -2.718 -16.693 -7.896 1.00 85.06 106 GLY A CA 1
ATOM 852 C C . GLY A 1 106 ? -1.393 -17.431 -7.779 1.00 85.06 106 GLY A C 1
ATOM 853 O O . GLY A 1 106 ? -0.822 -17.529 -6.692 1.00 85.06 106 GLY A O 1
ATOM 854 N N . TRP A 1 107 ? -0.898 -17.970 -8.890 1.00 81.88 107 TRP A N 1
ATOM 855 C CA . TRP A 1 107 ? 0.378 -18.676 -8.889 1.00 81.88 107 TRP A CA 1
ATOM 856 C C . TRP A 1 107 ? 1.526 -17.659 -8.909 1.00 81.88 107 TRP A C 1
ATOM 858 O O . TRP A 1 107 ? 1.823 -17.064 -9.941 1.00 81.88 107 TRP A O 1
ATOM 868 N N . ARG A 1 108 ? 2.123 -17.408 -7.738 1.00 86.81 108 ARG A N 1
ATOM 869 C CA . ARG A 1 108 ? 3.227 -16.456 -7.550 1.00 86.81 108 ARG A CA 1
ATOM 870 C C . ARG A 1 108 ? 4.442 -17.209 -7.025 1.00 86.81 108 ARG A C 1
ATOM 872 O O . ARG A 1 108 ? 4.492 -17.552 -5.850 1.00 86.81 108 ARG A O 1
ATOM 879 N N . ILE A 1 109 ? 5.396 -17.501 -7.911 1.00 83.19 109 ILE A N 1
ATOM 880 C CA . ILE A 1 109 ? 6.678 -18.119 -7.525 1.00 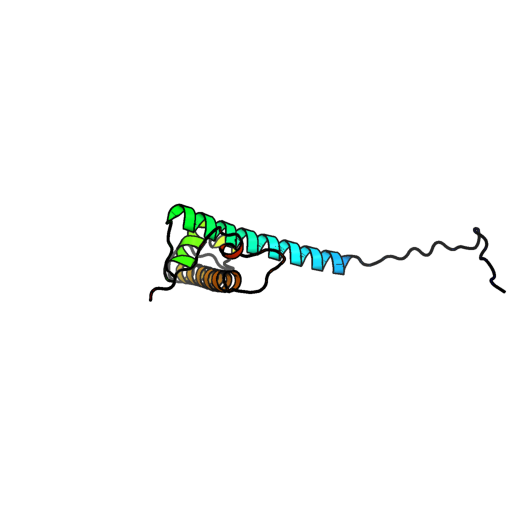83.19 109 ILE A CA 1
ATOM 881 C C . ILE A 1 109 ? 7.595 -17.055 -6.907 1.00 83.19 109 ILE A C 1
ATOM 883 O O . ILE A 1 109 ? 8.218 -17.283 -5.875 1.00 83.19 109 ILE A O 1
ATOM 887 N N . MET A 1 110 ? 7.629 -15.867 -7.512 1.00 85.94 110 MET A N 1
ATOM 888 C CA . MET A 1 110 ? 8.352 -14.704 -7.001 1.00 85.94 110 MET A CA 1
ATOM 889 C C . MET A 1 110 ? 7.387 -13.793 -6.234 1.00 85.94 110 MET A C 1
ATOM 891 O O . MET A 1 110 ? 6.273 -13.553 -6.695 1.00 85.94 110 MET A O 1
ATOM 895 N N . GLN A 1 111 ? 7.823 -13.282 -5.078 1.00 88.62 111 GLN A N 1
ATOM 896 C CA . GLN A 1 111 ? 7.055 -12.368 -4.213 1.00 88.62 111 GLN A CA 1
ATOM 897 C C . GLN A 1 111 ? 5.645 -12.877 -3.827 1.00 88.62 111 GLN A C 1
ATOM 899 O O . GLN A 1 111 ? 4.651 -12.165 -4.040 1.00 88.62 111 GLN A O 1
ATOM 904 N N . PRO A 1 112 ? 5.541 -14.075 -3.211 1.00 93.19 112 PRO A N 1
ATOM 905 C CA . PRO A 1 112 ? 4.276 -14.576 -2.671 1.00 93.19 112 PRO A CA 1
ATOM 906 C C . PRO A 1 112 ? 3.611 -13.539 -1.757 1.00 93.19 112 PRO A C 1
ATOM 908 O O . PRO A 1 112 ? 4.301 -12.760 -1.091 1.00 93.19 112 PRO A O 1
ATOM 911 N N . ASN A 1 113 ? 2.278 -13.477 -1.770 1.00 94.81 113 ASN A N 1
ATOM 912 C CA . ASN A 1 113 ? 1.535 -12.568 -0.893 1.00 94.81 113 ASN A CA 1
ATOM 913 C C . ASN A 1 113 ? 1.583 -13.034 0.574 1.00 94.81 113 ASN A C 1
ATOM 915 O O . ASN A 1 113 ? 2.104 -14.103 0.887 1.00 94.81 113 ASN A O 1
ATOM 919 N N . LEU A 1 114 ? 1.056 -12.222 1.493 1.00 95.69 114 LEU A N 1
ATOM 920 C CA . LEU A 1 114 ? 1.134 -12.532 2.926 1.00 95.69 114 LEU A CA 1
ATOM 921 C C . LEU A 1 114 ? 0.420 -13.836 3.309 1.00 95.69 114 LEU A C 1
ATOM 923 O O . LEU A 1 114 ? 0.894 -14.527 4.207 1.00 95.69 114 LEU A O 1
ATOM 927 N N . GLU A 1 115 ? -0.666 -14.195 2.622 1.00 95.38 115 GLU A N 1
ATOM 928 C CA . GLU A 1 115 ? -1.355 -15.472 2.838 1.00 95.38 115 GLU A CA 1
ATOM 929 C C . GLU A 1 115 ? -0.461 -16.651 2.425 1.00 95.38 115 GLU A C 1
ATOM 931 O O . GLU A 1 115 ? -0.267 -17.593 3.188 1.00 95.38 115 GLU A O 1
ATOM 936 N N . GLN A 1 116 ? 0.172 -16.564 1.251 1.00 94.00 116 GLN A N 1
ATOM 937 C CA . GLN A 1 116 ? 1.098 -17.582 0.741 1.00 94.00 116 GLN A CA 1
ATOM 938 C C . GLN A 1 116 ? 2.360 -17.727 1.600 1.00 94.00 116 GLN A C 1
ATOM 940 O O . GLN A 1 116 ? 2.930 -18.812 1.678 1.00 94.00 116 GLN A O 1
ATOM 945 N N . CYS A 1 117 ? 2.785 -16.649 2.260 1.00 93.81 117 CYS A N 1
ATOM 946 C CA . CYS A 1 117 ? 3.869 -16.667 3.241 1.00 93.81 117 CYS A CA 1
ATOM 947 C C . CYS A 1 117 ? 3.441 -17.198 4.622 1.00 93.81 117 CYS A C 1
ATOM 949 O O . CYS A 1 117 ? 4.285 -17.276 5.513 1.00 93.81 117 CYS A O 1
ATOM 951 N N . GLY A 1 118 ? 2.157 -17.507 4.839 1.00 93.62 118 GLY A N 1
ATOM 952 C CA . GLY A 1 118 ? 1.631 -17.929 6.141 1.00 93.62 118 GLY A CA 1
ATOM 953 C C . GLY A 1 118 ? 1.593 -16.817 7.196 1.00 93.62 118 GLY A C 1
ATOM 954 O O . GLY A 1 118 ? 1.543 -17.104 8.388 1.00 93.62 118 GLY A O 1
ATOM 955 N N . LEU A 1 119 ? 1.644 -15.548 6.779 1.00 95.25 119 LEU A N 1
ATOM 956 C CA . LEU A 1 119 ? 1.634 -14.381 7.672 1.00 95.25 119 LEU A CA 1
ATOM 957 C C . LEU A 1 119 ? 0.217 -13.889 7.999 1.00 95.25 119 LEU A C 1
ATOM 959 O O . LEU A 1 119 ? 0.039 -13.099 8.921 1.00 95.25 119 LEU A O 1
ATOM 963 N N . LEU A 1 120 ? -0.785 -14.346 7.249 1.00 96.06 120 LEU A N 1
ATOM 964 C CA . LEU A 1 120 ? -2.204 -14.156 7.538 1.00 96.06 120 LEU A CA 1
ATOM 965 C C . LEU A 1 120 ? -3.013 -15.326 6.973 1.00 96.06 120 LEU A C 1
ATOM 967 O O . LEU A 1 120 ? -2.500 -16.109 6.175 1.00 96.06 120 LEU A O 1
ATOM 971 N N . SER A 1 121 ? -4.287 -15.410 7.351 1.00 95.12 121 SER A N 1
ATOM 972 C CA . SER A 1 121 ? -5.251 -16.335 6.749 1.00 95.12 121 SER A CA 1
ATOM 973 C C . SER A 1 121 ? -6.552 -15.606 6.440 1.00 95.12 121 SER A C 1
ATOM 975 O O . SER A 1 121 ? -6.950 -14.711 7.189 1.00 95.12 121 SER A O 1
ATOM 977 N N . ILE A 1 122 ? -7.192 -15.966 5.328 1.00 93.94 122 ILE A N 1
ATOM 978 C CA . ILE A 1 122 ? -8.508 -15.453 4.953 1.00 93.94 122 ILE A CA 1
ATOM 979 C C . ILE A 1 122 ? -9.541 -16.516 5.317 1.00 93.94 122 ILE A C 1
ATOM 981 O O . ILE A 1 122 ? -9.464 -17.659 4.868 1.00 93.94 122 ILE A O 1
ATOM 985 N N . VAL A 1 123 ? -10.511 -16.130 6.141 1.00 92.75 123 VAL A N 1
ATOM 986 C CA . VAL A 1 123 ? -11.620 -16.992 6.558 1.00 92.75 123 VAL A CA 1
ATOM 987 C C . VAL A 1 123 ? -12.910 -16.407 6.001 1.00 92.75 123 VAL A C 1
ATOM 989 O O . VAL A 1 123 ? -13.117 -15.195 6.050 1.00 92.75 123 VAL A O 1
ATOM 992 N N . TYR A 1 124 ? -13.762 -17.269 5.454 1.00 88.19 124 TYR A N 1
ATOM 993 C CA . TYR A 1 124 ? -15.078 -16.894 4.949 1.00 88.19 124 TYR A CA 1
ATOM 994 C C . TYR A 1 124 ? -16.126 -17.246 5.999 1.00 88.19 124 TYR A C 1
ATOM 996 O O . TYR A 1 124 ? -16.121 -18.361 6.523 1.00 88.19 124 TYR A O 1
ATOM 1004 N N . GLU A 1 125 ? -17.009 -16.299 6.305 1.00 84.38 125 GLU A N 1
ATOM 1005 C CA . GLU A 1 125 ? -18.209 -16.588 7.086 1.00 84.38 125 GLU A CA 1
ATOM 1006 C C . GLU A 1 125 ? -19.112 -17.503 6.245 1.00 84.38 125 GLU A C 1
ATOM 1008 O O . GLU A 1 125 ? -19.380 -17.208 5.076 1.00 84.38 125 GLU A O 1
ATOM 1013 N N . GLY A 1 126 ? -19.473 -18.654 6.816 1.00 61.78 126 GLY A N 1
ATOM 1014 C CA . GLY A 1 126 ? -20.346 -19.660 6.209 1.00 61.78 126 GLY A CA 1
ATOM 1015 C C . GLY A 1 126 ? -21.791 -19.504 6.644 1.00 61.78 126 GLY A C 1
ATOM 1016 O O . GLY A 1 126 ? -22.007 -19.069 7.798 1.00 61.78 126 GLY A O 1
#